Protein AF-A0AAD6IG07-F1 (afdb_monomer_lite)

Radius of gyration: 20.32 Å; chains: 1; bounding box: 44×54×55 Å

pLDDT: mean 75.16, std 21.18, range [27.98, 97.19]

Sequence (148 aa):
MEWESVLRLSPLPESTQLVVGYGEPVRRTEMIKSKMKISSPSGRILVDFGQNLVEHLRLGESKVHVATKPLFAMLKTWNMGSWEAPYGSAKHQTRTYETQFTFHDFRYAQLHGLEGELDLASVEAVVCHADMTRTGEFSCSFPLLNPV

InterPro domains:
  IPR016007 Alpha-L-rhamnosidase [PTHR33307] (2-146)

Organism: Penicillium canescens (NCBI:txid5083)

Structure (mmCIF, N/CA/C/O backbone):
data_AF-A0AAD6IG07-F1
#
_entry.id   AF-A0AAD6IG07-F1
#
loop_
_atom_site.group_PDB
_atom_site.id
_atom_site.type_symbol
_atom_site.label_atom_id
_atom_site.label_alt_id
_atom_site.label_comp_id
_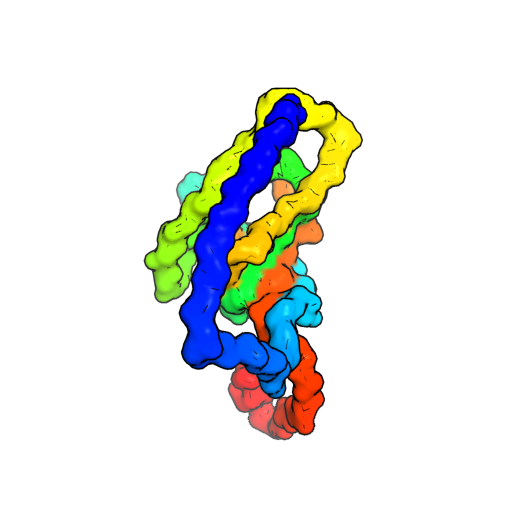atom_site.label_asym_id
_atom_site.label_entity_id
_atom_site.label_seq_id
_atom_site.pdbx_PDB_ins_code
_atom_site.Cartn_x
_atom_site.Cartn_y
_atom_site.Cartn_z
_atom_site.occupancy
_atom_site.B_iso_or_equiv
_atom_site.auth_seq_id
_atom_site.auth_comp_id
_atom_site.auth_asym_id
_atom_site.auth_atom_id
_atom_site.pdbx_PDB_model_num
ATOM 1 N N . MET A 1 1 ? -7.265 25.964 -18.381 1.00 68.44 1 MET A N 1
ATOM 2 C CA . MET A 1 1 ? -5.928 25.359 -18.530 1.00 68.44 1 MET A CA 1
ATOM 3 C C . MET A 1 1 ? -5.794 25.035 -20.002 1.00 68.44 1 MET A C 1
ATOM 5 O O . MET A 1 1 ? -6.636 24.297 -20.501 1.00 68.44 1 MET A O 1
ATOM 9 N N . GLU A 1 2 ? -4.862 25.676 -20.697 1.00 87.56 2 GLU A N 1
ATOM 10 C CA . GLU A 1 2 ? -4.571 25.366 -22.100 1.00 87.56 2 GLU A CA 1
ATOM 11 C C . GLU A 1 2 ? -3.438 24.343 -22.141 1.00 87.56 2 GLU A C 1
ATOM 13 O O . GLU A 1 2 ? -2.534 24.383 -21.308 1.00 87.56 2 GLU A O 1
ATOM 18 N N . TRP A 1 3 ? -3.542 23.374 -23.045 1.00 91.44 3 TRP A N 1
ATOM 19 C CA . TRP A 1 3 ? -2.517 22.352 -23.221 1.00 91.44 3 TRP A CA 1
ATOM 20 C C . TRP A 1 3 ? -1.355 22.917 -24.032 1.00 91.44 3 TRP A C 1
ATOM 22 O O . TRP A 1 3 ? -1.571 23.625 -25.014 1.00 91.44 3 TRP A O 1
ATOM 32 N N . GLU A 1 4 ? -0.134 22.550 -23.656 1.00 94.44 4 GLU A N 1
ATOM 33 C CA . GLU A 1 4 ? 1.078 22.883 -24.403 1.00 94.44 4 GLU A CA 1
ATOM 34 C C . GLU A 1 4 ? 1.569 21.680 -25.218 1.00 94.44 4 GLU A C 1
ATOM 36 O O . GLU A 1 4 ? 1.316 20.519 -24.883 1.00 94.44 4 GLU A O 1
ATOM 41 N N . SER A 1 5 ? 2.290 21.959 -26.304 1.00 95.00 5 SER A N 1
ATOM 42 C CA . SER A 1 5 ? 2.935 20.929 -27.121 1.00 95.00 5 SER A CA 1
ATOM 43 C C . SER A 1 5 ? 4.044 20.218 -26.342 1.00 95.00 5 SER A C 1
ATOM 45 O O . SER A 1 5 ? 4.834 20.848 -25.643 1.00 95.00 5 SER A O 1
ATOM 47 N N . VAL A 1 6 ? 4.152 18.899 -26.511 1.00 95.19 6 VAL A N 1
ATOM 48 C CA . VAL A 1 6 ? 5.204 18.099 -25.866 1.00 95.19 6 VAL A CA 1
ATOM 49 C C . VAL A 1 6 ? 6.563 18.278 -26.547 1.00 95.19 6 VAL A C 1
ATOM 51 O O . VAL A 1 6 ? 6.654 18.434 -27.767 1.00 95.19 6 VAL A O 1
ATOM 54 N N . LEU A 1 7 ? 7.639 18.183 -25.765 1.00 95.75 7 LEU A N 1
ATOM 55 C CA . LEU A 1 7 ? 9.000 18.093 -26.290 1.00 95.75 7 LEU A CA 1
ATOM 56 C C . LEU A 1 7 ? 9.306 16.658 -26.733 1.00 95.75 7 LEU A C 1
ATOM 58 O O . LEU A 1 7 ? 9.041 15.698 -26.010 1.00 95.75 7 LEU A O 1
ATOM 62 N N . ARG A 1 8 ? 9.919 16.510 -27.911 1.00 96.19 8 ARG A N 1
ATOM 63 C CA . ARG A 1 8 ? 10.433 15.221 -28.386 1.00 96.19 8 ARG A CA 1
ATOM 64 C C . ARG A 1 8 ? 11.857 15.017 -27.871 1.00 96.19 8 ARG A C 1
ATOM 66 O O . ARG A 1 8 ? 12.743 15.801 -28.198 1.00 96.19 8 ARG A O 1
ATOM 73 N N . LEU A 1 9 ? 12.076 13.954 -27.101 1.00 95.12 9 LEU A N 1
ATOM 74 C CA . LEU A 1 9 ? 13.414 13.545 -26.665 1.00 95.12 9 LEU A CA 1
ATOM 75 C C . LEU A 1 9 ? 14.193 12.889 -27.817 1.00 95.12 9 LEU A C 1
ATOM 77 O O . LEU A 1 9 ? 13.598 12.302 -28.727 1.00 95.12 9 LEU A O 1
ATOM 81 N N . SER A 1 10 ? 15.524 12.981 -27.768 1.00 95.94 10 SER A N 1
ATOM 82 C CA . SER A 1 10 ? 16.409 12.285 -28.710 1.00 95.94 10 SER A CA 1
ATOM 83 C C . SER A 1 10 ? 16.183 10.765 -28.660 1.00 95.94 10 SER A C 1
ATOM 85 O O . SER A 1 10 ? 15.895 10.237 -27.583 1.00 95.94 10 SER A O 1
ATOM 87 N N . PRO A 1 11 ? 16.321 10.045 -29.791 1.00 93.75 11 PRO A N 1
ATOM 88 C CA . PRO A 1 11 ? 16.240 8.587 -29.798 1.00 93.75 11 PRO A CA 1
ATOM 89 C C . PRO A 1 11 ? 17.262 7.947 -28.848 1.00 93.75 11 PRO A C 1
ATOM 91 O O . PRO A 1 11 ? 18.348 8.489 -28.636 1.00 93.75 11 PRO A O 1
ATOM 94 N N . LEU A 1 12 ? 16.922 6.775 -28.307 1.00 95.12 12 LEU A N 1
ATOM 95 C CA . LEU A 1 12 ? 17.869 5.943 -27.559 1.00 95.12 12 LEU A CA 1
ATOM 96 C C . LEU A 1 12 ? 19.045 5.525 -28.474 1.00 95.12 12 LEU A C 1
ATOM 98 O O . LEU A 1 12 ? 18.843 5.408 -29.685 1.00 95.12 12 LEU A O 1
ATOM 102 N N . PRO A 1 13 ? 20.257 5.282 -27.934 1.00 96.62 13 PRO A N 1
ATOM 103 C CA . PRO A 1 13 ? 21.388 4.773 -28.718 1.00 96.62 13 PRO A CA 1
ATOM 104 C C . PRO A 1 13 ? 21.035 3.493 -29.489 1.00 96.62 13 PRO A C 1
ATOM 106 O O . PRO A 1 13 ? 20.312 2.659 -28.950 1.00 96.62 13 PRO A O 1
ATOM 109 N N . GLU A 1 14 ? 21.601 3.275 -30.684 1.00 94.94 14 GLU A N 1
ATOM 110 C CA . GLU A 1 14 ? 21.361 2.060 -31.497 1.00 94.94 14 GLU A CA 1
ATOM 111 C C . GLU A 1 14 ? 21.733 0.753 -30.775 1.00 94.94 14 GLU A C 1
ATOM 113 O O . GLU A 1 14 ? 21.179 -0.305 -31.060 1.00 94.94 14 GLU A O 1
ATOM 118 N N . SER A 1 15 ? 22.642 0.827 -29.800 1.00 96.44 15 SER A N 1
ATOM 119 C CA . SER A 1 15 ? 23.004 -0.290 -28.923 1.00 96.44 15 SER A CA 1
ATOM 120 C C . SER A 1 15 ? 21.939 -0.628 -27.870 1.00 96.44 15 SER A C 1
ATOM 122 O O . SER A 1 15 ? 22.063 -1.643 -27.186 1.00 96.44 15 SER A O 1
ATOM 124 N N . THR A 1 16 ? 20.903 0.201 -27.709 1.00 96.62 16 THR A N 1
ATOM 125 C CA . THR A 1 16 ? 19.837 -0.015 -26.727 1.00 96.62 16 THR A CA 1
ATOM 126 C C . THR A 1 16 ? 18.863 -1.065 -27.233 1.00 96.62 16 THR A C 1
ATOM 128 O O . THR A 1 16 ? 18.112 -0.836 -28.179 1.00 96.62 16 THR A O 1
ATOM 131 N N . GLN A 1 17 ? 18.827 -2.208 -26.558 1.00 95.50 17 GLN A N 1
ATOM 132 C CA . GLN A 1 17 ? 17.840 -3.245 -26.825 1.00 95.50 17 GLN A CA 1
ATOM 133 C C . GLN A 1 17 ? 16.644 -3.076 -25.891 1.00 95.50 17 GLN A C 1
ATOM 135 O O . GLN A 1 17 ? 16.761 -3.225 -24.675 1.00 95.50 17 GLN A O 1
ATOM 140 N N . LEU A 1 18 ? 15.481 -2.769 -26.464 1.00 94.56 18 LEU A N 1
ATOM 141 C CA . LEU A 1 18 ? 14.216 -2.838 -25.741 1.00 94.56 18 LEU A CA 1
ATOM 142 C C . LEU A 1 18 ? 13.791 -4.301 -25.650 1.00 94.56 18 LEU A C 1
ATOM 144 O O . LEU A 1 18 ? 13.622 -4.970 -26.669 1.00 94.56 18 LEU A O 1
ATOM 148 N N . VAL A 1 19 ? 13.623 -4.787 -24.427 1.00 94.56 19 VAL A N 1
ATOM 149 C CA . VAL A 1 19 ? 13.211 -6.164 -24.147 1.00 94.56 19 VAL A CA 1
ATOM 150 C C . VAL A 1 19 ? 11.844 -6.178 -23.478 1.00 94.56 19 VAL A C 1
ATOM 152 O O . VAL A 1 19 ? 11.453 -5.226 -22.802 1.00 94.56 19 VAL A O 1
ATOM 155 N N . VAL A 1 20 ? 11.112 -7.272 -23.664 1.00 94.81 20 VAL A N 1
ATOM 156 C CA . VAL A 1 20 ? 9.846 -7.504 -22.963 1.00 94.81 20 VAL A CA 1
ATOM 157 C C . VAL A 1 20 ? 10.148 -7.867 -21.506 1.00 94.81 20 VAL A C 1
ATOM 159 O O . VAL A 1 20 ? 11.077 -8.628 -21.233 1.00 94.81 20 VAL A O 1
ATOM 162 N N . GLY A 1 21 ? 9.376 -7.319 -20.564 1.00 88.50 21 GLY A N 1
ATOM 163 C CA . GLY A 1 21 ? 9.475 -7.692 -19.151 1.00 88.50 21 GLY A CA 1
ATOM 164 C C . GLY A 1 21 ? 9.056 -9.150 -18.922 1.00 88.50 21 GLY A C 1
ATOM 165 O O . GLY A 1 21 ? 8.083 -9.608 -19.510 1.00 88.50 21 GLY A O 1
ATOM 166 N N . TYR A 1 22 ? 9.785 -9.876 -18.06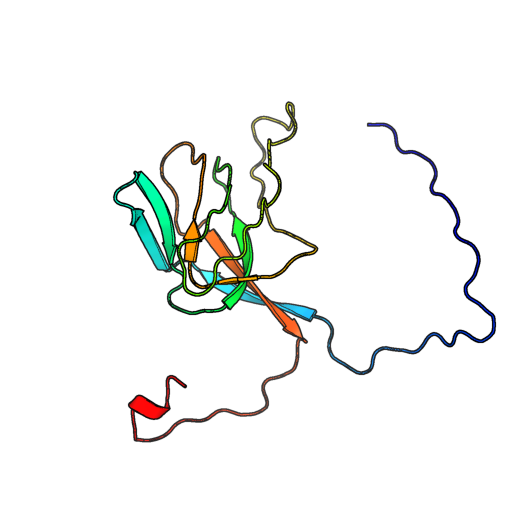9 1.00 87.94 22 TYR A N 1
ATOM 167 C CA . TYR A 1 22 ? 9.599 -11.321 -17.841 1.00 87.94 22 TYR A CA 1
ATOM 168 C C . TYR A 1 22 ? 8.725 -11.665 -16.609 1.00 87.94 22 TYR A C 1
ATOM 170 O O . TYR A 1 22 ? 8.587 -12.827 -16.251 1.00 87.94 22 TYR A O 1
ATOM 178 N N . GLY A 1 23 ? 8.125 -10.683 -15.933 1.00 90.31 23 GLY A N 1
ATOM 179 C CA . GLY A 1 23 ? 7.337 -10.904 -14.713 1.00 90.31 23 GLY A CA 1
ATOM 180 C C . GLY A 1 23 ? 5.959 -10.257 -14.760 1.00 90.31 23 GLY A C 1
ATOM 181 O O . GLY A 1 23 ? 5.704 -9.386 -15.594 1.00 90.31 23 GLY A O 1
ATOM 182 N N . GLU A 1 24 ? 5.094 -10.667 -13.832 1.00 94.38 24 GLU A N 1
ATOM 183 C CA . GLU A 1 24 ? 3.788 -10.037 -13.647 1.00 94.38 24 GLU A CA 1
ATOM 184 C C . GLU A 1 24 ? 3.957 -8.559 -13.264 1.00 94.38 24 GLU A C 1
ATOM 186 O O . GLU 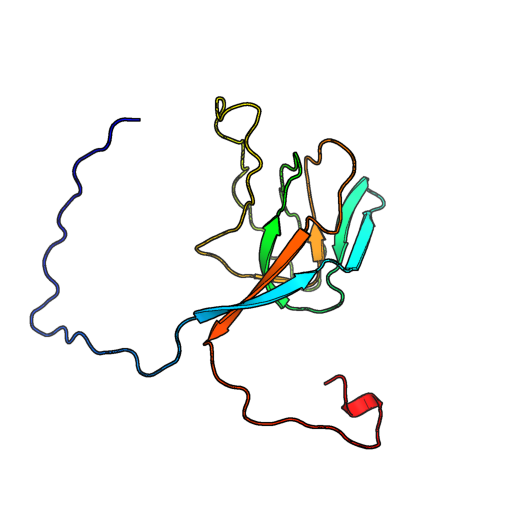A 1 24 ? 4.800 -8.229 -12.418 1.00 94.38 24 GLU A O 1
ATOM 191 N N . PRO A 1 25 ? 3.180 -7.643 -13.867 1.00 93.56 25 PRO A N 1
ATOM 192 C CA . PRO A 1 25 ? 3.2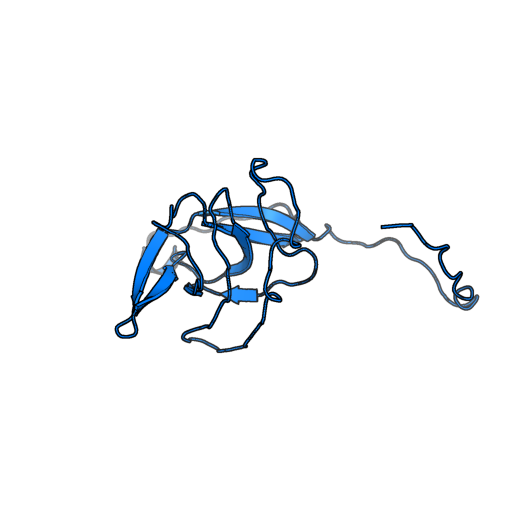37 -6.238 -13.509 1.00 93.56 25 PRO A CA 1
ATOM 193 C C . PRO A 1 25 ? 2.727 -6.030 -12.081 1.00 93.56 25 PRO A C 1
ATOM 195 O O . PRO A 1 25 ? 1.912 -6.798 -11.565 1.00 93.56 25 PRO A O 1
ATOM 198 N N . VAL A 1 26 ? 3.169 -4.940 -11.457 1.00 92.06 26 VAL A N 1
ATOM 199 C CA . VAL A 1 26 ? 2.587 -4.486 -10.192 1.00 92.06 26 VAL A CA 1
ATOM 200 C C . VAL A 1 26 ? 1.149 -4.037 -10.443 1.00 92.06 26 VAL A C 1
ATOM 202 O O . VAL A 1 26 ? 0.890 -3.240 -11.349 1.00 92.06 26 VAL A O 1
ATOM 205 N N . ARG A 1 27 ? 0.212 -4.547 -9.643 1.00 93.06 27 ARG A N 1
ATOM 206 C CA . ARG A 1 27 ? -1.213 -4.193 -9.697 1.00 93.06 27 ARG A CA 1
ATOM 207 C C . ARG A 1 27 ? -1.750 -3.932 -8.306 1.00 93.06 27 ARG A C 1
ATOM 209 O O . ARG A 1 27 ? -1.144 -4.354 -7.336 1.00 93.06 27 ARG A O 1
ATOM 216 N N . ARG A 1 28 ? -2.926 -3.308 -8.233 1.00 92.50 28 ARG A N 1
ATOM 217 C CA . ARG A 1 28 ? -3.735 -3.269 -7.010 1.00 92.50 28 ARG A CA 1
ATOM 218 C C . ARG A 1 28 ? -4.306 -4.666 -6.765 1.00 92.50 28 ARG A C 1
ATOM 220 O O . ARG A 1 28 ? -5.245 -5.055 -7.458 1.00 92.50 28 ARG A O 1
ATOM 227 N N . THR A 1 29 ? -3.715 -5.418 -5.851 1.00 93.00 29 THR A N 1
ATOM 228 C CA . THR A 1 29 ? -4.043 -6.824 -5.592 1.00 93.00 29 THR A CA 1
ATOM 229 C C . THR A 1 29 ? -5.067 -6.991 -4.474 1.00 93.00 29 THR A C 1
ATOM 231 O O . THR A 1 29 ? -5.873 -7.917 -4.524 1.00 93.00 29 THR A O 1
ATOM 234 N N . GLU A 1 30 ? -5.112 -6.076 -3.502 1.00 91.94 30 GLU A N 1
ATOM 235 C CA . GLU A 1 30 ? -6.054 -6.137 -2.378 1.00 91.94 30 GLU A CA 1
ATOM 236 C C . GLU A 1 30 ? -6.418 -4.736 -1.853 1.00 91.94 30 GLU A C 1
ATOM 238 O O . GLU A 1 30 ? -5.683 -3.768 -2.028 1.00 91.94 30 GLU A O 1
ATOM 243 N N . MET A 1 31 ? -7.582 -4.617 -1.210 1.00 92.12 31 MET A N 1
ATOM 244 C CA . MET A 1 31 ? -8.023 -3.410 -0.507 1.00 92.12 31 MET A CA 1
ATOM 245 C C . MET A 1 31 ? -8.217 -3.742 0.973 1.00 92.12 31 MET A C 1
ATOM 247 O O . MET A 1 31 ? -9.151 -4.460 1.334 1.00 92.12 31 MET A O 1
ATOM 251 N N . ILE A 1 32 ? -7.358 -3.204 1.838 1.00 91.06 32 ILE A N 1
ATOM 252 C CA . ILE A 1 32 ? -7.444 -3.415 3.284 1.00 91.06 32 ILE A CA 1
ATOM 253 C C . ILE A 1 32 ? -8.224 -2.267 3.911 1.00 91.06 32 ILE A C 1
ATOM 255 O O . ILE A 1 32 ? -7.788 -1.114 3.911 1.00 91.06 32 ILE A O 1
ATOM 259 N N . LYS A 1 33 ? -9.375 -2.592 4.500 1.00 91.75 33 LYS A N 1
ATOM 260 C CA . LYS A 1 33 ? -10.165 -1.625 5.266 1.00 91.75 33 LYS A CA 1
ATOM 261 C C . LYS A 1 33 ? -9.434 -1.215 6.535 1.00 91.75 33 LYS A C 1
ATOM 263 O O . LYS A 1 33 ? -8.816 -2.046 7.206 1.00 91.75 33 LYS A O 1
ATOM 268 N N . SER A 1 34 ? -9.562 0.056 6.902 1.00 90.88 34 SER A N 1
ATOM 269 C CA . SER A 1 34 ? -9.133 0.493 8.223 1.00 90.88 34 SER A CA 1
ATOM 270 C C . SER A 1 34 ? -9.890 -0.248 9.334 1.00 90.88 34 SER A C 1
ATOM 272 O O . SER A 1 34 ? -11.067 -0.587 9.190 1.00 90.88 34 SER A O 1
ATOM 274 N N . LYS A 1 35 ? -9.209 -0.528 10.453 1.00 92.50 35 LYS A N 1
ATOM 275 C CA . LYS A 1 35 ? -9.793 -1.266 11.586 1.00 92.50 35 LYS A CA 1
ATOM 276 C C . LYS A 1 35 ? -10.176 -0.369 12.746 1.00 92.50 35 LYS A C 1
ATOM 278 O O . LYS A 1 35 ? -11.154 -0.648 13.433 1.00 92.50 35 LYS A O 1
ATOM 283 N N . MET A 1 36 ? -9.387 0.669 13.014 1.00 92.31 36 MET A N 1
ATOM 284 C CA . MET A 1 36 ? -9.577 1.474 14.215 1.00 92.31 36 MET A CA 1
ATOM 285 C C . MET A 1 36 ? -9.140 2.919 14.021 1.00 92.31 36 MET A C 1
ATOM 287 O O . MET A 1 36 ? -8.083 3.194 13.458 1.00 92.31 36 MET A O 1
ATOM 291 N N . LYS A 1 37 ? -9.936 3.835 14.579 1.00 90.62 37 LYS A N 1
ATOM 292 C CA . LYS A 1 37 ? -9.562 5.228 14.817 1.00 90.62 37 LYS A CA 1
ATOM 293 C C . LYS A 1 37 ? -8.949 5.351 16.208 1.00 90.62 37 LYS A C 1
ATOM 295 O O . LYS A 1 37 ? -9.569 4.958 17.192 1.00 90.62 37 LYS A O 1
ATOM 300 N N . ILE A 1 38 ? -7.773 5.954 16.292 1.00 89.94 38 ILE A N 1
ATOM 301 C CA . ILE A 1 38 ? -7.072 6.243 17.541 1.00 89.94 38 ILE A CA 1
ATOM 302 C C . ILE A 1 38 ? -6.912 7.759 17.654 1.00 89.94 38 ILE A C 1
ATOM 304 O O . ILE A 1 38 ? -6.375 8.409 16.757 1.00 89.94 38 ILE A O 1
ATOM 308 N N . SER A 1 39 ? -7.362 8.322 18.772 1.00 88.38 39 SER A N 1
ATOM 309 C CA . SER A 1 39 ? -7.108 9.722 19.118 1.00 88.38 39 SER A CA 1
ATOM 310 C C . SER A 1 39 ? -5.839 9.806 19.961 1.00 88.38 39 SER A C 1
ATOM 312 O O . SER A 1 39 ? -5.759 9.194 21.026 1.00 88.38 39 SER A O 1
ATOM 314 N N . SER A 1 40 ? -4.836 10.552 19.502 1.00 81.31 40 SER A N 1
ATOM 315 C CA . SER A 1 40 ? -3.629 10.789 20.294 1.00 81.31 40 SER A CA 1
ATOM 316 C C . SER A 1 40 ? -3.910 11.766 21.449 1.00 81.31 40 SER A C 1
ATOM 318 O O . SER A 1 40 ? -4.814 12.600 21.341 1.00 81.31 40 SER A O 1
ATOM 320 N N . PRO A 1 41 ? -3.073 11.784 22.505 1.00 84.25 41 PRO A N 1
ATOM 321 C CA . PRO A 1 41 ? -3.150 12.806 23.556 1.00 84.25 41 PRO A CA 1
ATOM 322 C C . PRO A 1 41 ? -3.001 14.250 23.045 1.00 84.25 41 PRO A C 1
ATOM 324 O O . PRO A 1 41 ? -3.413 15.189 23.712 1.00 84.25 41 PRO A O 1
ATOM 327 N N . SER A 1 42 ? -2.417 14.436 21.856 1.00 81.00 42 SER A N 1
ATOM 328 C CA . SER A 1 42 ? -2.283 15.737 21.185 1.00 81.00 42 SER A CA 1
ATOM 329 C C . SER A 1 42 ? -3.445 16.063 20.236 1.00 81.00 42 SER A C 1
ATOM 331 O O . SER A 1 42 ? -3.331 16.992 19.439 1.00 81.00 42 SER A O 1
ATOM 333 N N . GLY A 1 43 ? -4.539 15.295 20.276 1.00 81.00 43 GLY A N 1
ATOM 334 C CA . GLY A 1 43 ? -5.724 15.503 19.437 1.00 81.00 43 GLY A CA 1
ATOM 335 C C . GLY A 1 43 ? -5.557 15.069 17.977 1.00 81.00 43 GLY A C 1
ATOM 336 O O . GLY A 1 43 ? -6.388 15.404 17.139 1.00 81.00 43 GLY A O 1
ATOM 337 N N . ARG A 1 44 ? -4.489 14.332 17.644 1.00 79.69 44 ARG A N 1
ATOM 338 C CA . ARG A 1 44 ? -4.257 13.818 16.284 1.00 79.69 44 ARG A CA 1
ATOM 339 C C . ARG A 1 44 ? -5.087 12.566 16.054 1.00 79.69 44 ARG A C 1
ATOM 341 O O . ARG A 1 44 ? -5.260 11.766 16.971 1.00 79.69 44 ARG A O 1
ATOM 348 N N . ILE A 1 45 ? -5.528 12.369 14.817 1.00 81.12 45 ILE A N 1
ATOM 349 C CA . ILE A 1 45 ? -6.281 11.181 14.419 1.00 81.12 45 ILE A CA 1
ATOM 350 C C . ILE A 1 45 ? -5.342 10.221 13.700 1.00 81.12 45 ILE A C 1
ATOM 352 O O . ILE A 1 45 ? -4.715 10.582 12.707 1.00 81.12 45 ILE A O 1
ATOM 356 N N . LEU A 1 46 ? -5.247 9.007 14.224 1.00 85.81 46 LEU A N 1
ATOM 357 C CA . LEU A 1 46 ? -4.520 7.883 13.653 1.00 85.81 46 LEU A CA 1
ATOM 358 C C . LEU A 1 46 ? -5.524 6.816 13.217 1.00 85.81 46 LEU A C 1
ATOM 360 O O . LEU A 1 46 ? -6.532 6.589 13.884 1.00 85.81 46 LEU A O 1
ATOM 364 N N . VAL A 1 47 ? -5.227 6.152 12.113 1.00 87.19 47 VAL A N 1
ATOM 365 C CA . VAL A 1 47 ? -5.982 5.031 11.568 1.00 87.19 47 VAL A CA 1
ATOM 366 C C . VAL A 1 47 ? -5.080 3.803 11.610 1.00 87.19 47 VAL A C 1
ATOM 368 O O . VAL A 1 47 ? -4.000 3.839 11.030 1.00 87.19 47 VAL A O 1
ATOM 371 N N . ASP A 1 48 ? -5.496 2.752 12.317 1.00 89.62 48 ASP A N 1
ATOM 372 C CA . ASP A 1 48 ? -4.802 1.457 12.392 1.00 89.62 48 ASP A CA 1
ATOM 373 C C . ASP A 1 48 ? -5.433 0.464 11.408 1.00 89.62 48 ASP A C 1
ATOM 375 O O . ASP A 1 48 ? -6.653 0.267 11.411 1.00 89.62 48 ASP A O 1
ATOM 379 N N . PHE A 1 49 ? -4.602 -0.193 10.602 1.00 88.44 49 PHE A N 1
ATOM 380 C CA . PHE A 1 49 ? -5.004 -1.257 9.675 1.00 88.44 49 PHE A CA 1
ATOM 381 C C . PHE A 1 49 ? -4.849 -2.664 10.281 1.00 88.44 49 PHE A C 1
ATOM 383 O O . PHE A 1 49 ? -5.287 -3.662 9.712 1.00 88.44 49 PHE A O 1
ATOM 390 N N . GLY A 1 50 ? -4.268 -2.763 11.479 1.00 87.81 50 GLY A N 1
ATOM 391 C CA . GLY A 1 50 ? -4.099 -3.994 12.250 1.00 87.81 50 GLY A CA 1
ATOM 392 C C . GLY A 1 50 ? -2.950 -4.888 11.788 1.00 87.81 50 GLY A C 1
ATOM 393 O O . GLY A 1 50 ? -2.672 -5.881 12.453 1.00 87.81 50 GLY A O 1
ATOM 394 N N . GLN A 1 51 ? -2.285 -4.536 10.690 1.00 82.62 51 GLN A N 1
ATOM 395 C CA . GLN A 1 51 ? -1.106 -5.206 10.151 1.00 82.62 51 GLN A CA 1
ATOM 396 C C . GLN A 1 51 ? -0.210 -4.190 9.438 1.00 82.62 51 GLN A C 1
ATOM 398 O O . GLN A 1 51 ? -0.673 -3.108 9.081 1.00 82.62 51 GLN A O 1
ATOM 403 N N . ASN A 1 52 ? 1.068 -4.524 9.279 1.00 81.81 52 ASN A N 1
ATOM 404 C CA . ASN A 1 52 ? 2.008 -3.721 8.502 1.00 81.81 52 ASN A CA 1
ATOM 405 C C . ASN A 1 52 ? 1.827 -4.022 7.003 1.00 81.81 52 ASN A C 1
ATOM 407 O O . ASN A 1 52 ? 1.644 -5.185 6.649 1.00 81.81 52 ASN A O 1
ATOM 411 N N . LEU A 1 53 ? 1.834 -2.995 6.153 1.00 80.38 53 LEU A N 1
ATOM 412 C CA . LEU A 1 53 ? 1.465 -3.049 4.731 1.00 80.38 53 LEU A CA 1
ATOM 413 C C . LEU A 1 53 ? 2.456 -2.216 3.904 1.00 80.38 53 LEU A C 1
ATOM 415 O O . LEU A 1 53 ? 2.774 -1.118 4.335 1.00 80.38 53 LEU A O 1
ATOM 419 N N . VAL A 1 54 ? 2.889 -2.656 2.715 1.00 70.62 54 VAL A N 1
ATOM 420 C CA . VAL A 1 54 ? 3.823 -1.905 1.836 1.00 70.62 54 VAL A CA 1
ATOM 421 C C . VAL A 1 54 ? 3.100 -1.163 0.707 1.00 70.62 54 VAL A C 1
ATOM 423 O O . VAL A 1 54 ? 3.232 -1.525 -0.448 1.00 70.62 54 VAL A O 1
ATOM 426 N N . GLU A 1 55 ? 2.323 -0.127 1.020 1.00 76.81 55 GLU A N 1
ATOM 427 C CA . GLU A 1 55 ? 1.212 0.347 0.190 1.00 76.81 55 GLU A CA 1
ATOM 428 C C . GLU A 1 55 ? 0.966 1.859 0.175 1.00 76.81 55 GLU A C 1
ATOM 430 O O . GLU A 1 55 ? 1.739 2.653 0.713 1.00 76.81 55 GLU A O 1
ATOM 435 N N . HIS A 1 56 ? -0.143 2.294 -0.426 1.00 78.56 56 HIS A N 1
ATOM 436 C CA . HIS A 1 56 ? -0.643 3.663 -0.292 1.00 78.56 56 HIS A CA 1
ATOM 437 C C . HIS A 1 56 ? -2.112 3.726 0.126 1.00 78.56 56 HIS A C 1
ATOM 439 O O . HIS A 1 56 ? -2.838 2.735 0.120 1.00 78.56 56 HIS A O 1
ATOM 445 N N . LEU A 1 57 ? -2.553 4.921 0.524 1.00 79.62 57 LEU A N 1
ATOM 446 C CA . LEU A 1 57 ? -3.915 5.156 0.993 1.00 79.62 57 LEU A CA 1
ATOM 447 C C . LEU A 1 57 ? -4.852 5.501 -0.158 1.00 79.62 57 LEU A C 1
ATOM 449 O O . LEU A 1 57 ? -4.527 6.321 -1.021 1.00 79.62 57 LEU A O 1
ATOM 453 N N . ARG A 1 58 ? -6.056 4.942 -0.086 1.00 81.19 58 ARG A N 1
ATOM 454 C CA . ARG A 1 58 ? -7.229 5.385 -0.825 1.00 81.19 58 ARG A CA 1
ATOM 455 C C . ARG A 1 58 ? -8.220 6.001 0.150 1.00 81.19 58 ARG A C 1
ATOM 457 O O . ARG A 1 58 ? -8.588 5.402 1.159 1.00 81.19 58 ARG A O 1
ATOM 464 N N . LEU A 1 59 ? -8.654 7.208 -0.173 1.00 75.62 59 LEU A N 1
ATOM 465 C CA . LEU A 1 59 ? -9.605 7.973 0.618 1.00 75.62 59 LEU A CA 1
ATOM 466 C C . LEU A 1 59 ? -10.900 8.098 -0.174 1.00 75.62 59 LEU A C 1
ATOM 468 O O . LEU A 1 59 ? -10.889 8.524 -1.330 1.00 75.62 59 LEU A O 1
ATOM 472 N N . GLY A 1 60 ? -11.995 7.675 0.443 1.00 67.38 60 GLY A N 1
ATOM 473 C CA . GLY A 1 60 ? -13.353 7.797 -0.059 1.00 67.38 60 GLY A CA 1
ATOM 474 C C . GLY A 1 60 ? -13.934 9.192 0.161 1.00 67.38 60 GLY A C 1
ATOM 475 O O . GLY A 1 60 ? -13.224 10.160 0.420 1.00 67.38 60 GLY A O 1
ATOM 476 N N . GLU A 1 61 ? -15.251 9.283 0.022 1.00 61.09 61 GLU A N 1
ATOM 477 C CA . GLU A 1 61 ? -16.018 10.526 0.047 1.00 61.09 61 GLU A CA 1
ATOM 478 C C . GLU A 1 61 ? -16.008 11.190 1.430 1.00 61.09 61 GLU A C 1
ATOM 480 O O . GLU A 1 61 ? -16.920 11.026 2.234 1.00 61.09 61 GLU A O 1
ATOM 485 N N . SER A 1 62 ? -14.979 11.970 1.729 1.00 50.31 62 SER A N 1
ATOM 486 C CA . SER A 1 62 ? -14.966 12.800 2.925 1.00 50.31 62 SER A CA 1
ATOM 487 C C . SER A 1 62 ? -14.161 14.076 2.666 1.00 50.31 62 SER A C 1
ATOM 489 O O . SER A 1 62 ? -13.205 14.092 1.889 1.00 50.31 62 SER A O 1
ATOM 491 N N . LYS A 1 63 ? -14.591 15.196 3.265 1.00 47.62 63 LYS A N 1
ATOM 492 C CA . LYS A 1 63 ? -13.884 16.487 3.212 1.00 47.62 63 LYS A CA 1
ATOM 493 C C . LYS A 1 63 ? -12.637 16.412 4.084 1.00 47.62 63 LYS A C 1
ATOM 495 O O . LYS A 1 63 ? -12.573 16.956 5.184 1.00 47.62 63 LYS A O 1
ATOM 500 N N . VAL A 1 64 ? -11.678 15.629 3.629 1.00 46.78 64 VAL A N 1
ATOM 501 C CA . VAL A 1 64 ? -10.498 15.301 4.405 1.00 46.78 64 VAL A CA 1
ATOM 502 C C . VAL A 1 64 ? -9.318 15.848 3.656 1.00 46.78 64 VAL A C 1
ATOM 504 O O . VAL A 1 64 ? -8.890 15.301 2.642 1.00 46.78 64 VAL A O 1
ATOM 507 N N . HIS A 1 65 ? -8.760 16.928 4.184 1.00 45.38 65 HIS A N 1
ATOM 508 C CA . HIS A 1 65 ? -7.350 17.137 3.950 1.00 45.38 65 HIS A CA 1
ATOM 509 C C . HIS A 1 65 ? -6.627 15.997 4.674 1.00 45.38 65 HIS A C 1
ATOM 511 O O . HIS A 1 65 ? -6.951 15.648 5.811 1.00 45.38 65 HIS A O 1
ATOM 517 N N . VAL A 1 66 ? -5.713 15.334 3.977 1.00 45.22 66 VAL A N 1
ATOM 518 C CA . VAL A 1 66 ? -4.818 14.346 4.571 1.00 45.22 66 VAL A CA 1
ATOM 519 C C . VAL A 1 66 ? -3.422 14.902 4.441 1.00 45.22 66 VAL A C 1
ATOM 521 O O . VAL A 1 66 ? -2.770 14.760 3.416 1.00 45.22 66 VAL A O 1
ATOM 524 N N . ALA A 1 67 ? -2.947 15.539 5.503 1.00 41.88 67 ALA A N 1
ATOM 525 C CA . ALA A 1 67 ? -1.538 15.400 5.820 1.00 41.88 67 ALA A CA 1
ATOM 526 C C . ALA A 1 67 ? -1.381 14.105 6.632 1.00 41.88 67 ALA A C 1
ATOM 528 O O . ALA A 1 67 ? -2.189 13.816 7.516 1.00 41.88 67 ALA A O 1
ATOM 529 N N . THR A 1 68 ? -0.329 13.339 6.362 1.00 42.06 68 THR A N 1
ATOM 530 C CA . THR A 1 68 ? 0.101 12.216 7.198 1.00 42.06 68 THR A CA 1
ATOM 531 C C . THR A 1 68 ? 1.352 12.630 7.968 1.00 42.06 68 THR A C 1
ATOM 533 O O . THR A 1 68 ? 2.300 13.191 7.426 1.00 42.06 68 THR A O 1
ATOM 536 N N . LYS A 1 69 ? 1.354 12.422 9.287 1.00 38.41 69 LYS A N 1
ATOM 537 C CA . LYS A 1 69 ? 2.566 12.486 10.121 1.00 38.41 69 LYS A CA 1
ATOM 538 C C . LYS A 1 69 ? 2.688 11.154 10.857 1.00 38.41 69 LYS A C 1
ATOM 540 O O . LYS A 1 69 ? 1.759 10.814 11.571 1.00 38.41 69 LYS A O 1
ATOM 545 N N . PRO A 1 70 ? 3.766 10.380 10.702 1.00 45.88 70 PRO A N 1
ATOM 546 C CA . PRO A 1 70 ? 3.803 9.057 11.302 1.00 45.88 70 PRO A CA 1
ATOM 547 C C . PRO A 1 70 ? 4.148 9.116 12.799 1.00 45.88 70 PRO A C 1
ATOM 549 O O . PRO A 1 70 ? 4.779 10.064 13.276 1.00 45.88 70 PRO A O 1
ATOM 552 N N . LEU A 1 71 ? 3.737 8.079 13.533 1.00 38.47 71 LEU A N 1
ATOM 553 C CA . LEU A 1 71 ? 4.174 7.783 14.898 1.00 38.47 71 LEU A CA 1
ATOM 554 C C . LEU A 1 71 ? 4.591 6.292 14.951 1.00 38.47 71 LEU A C 1
ATOM 556 O O . LEU A 1 71 ? 3.745 5.429 15.125 1.00 38.47 71 LEU A O 1
ATOM 560 N N . PHE A 1 72 ? 5.886 6.064 14.666 1.00 45.62 72 PHE A N 1
ATOM 561 C CA . PHE A 1 72 ? 6.788 4.883 14.738 1.00 45.62 72 PHE A CA 1
ATOM 562 C C . PHE A 1 72 ? 6.222 3.440 14.736 1.00 45.62 72 PHE A C 1
ATOM 564 O O . PHE A 1 72 ? 5.407 3.076 15.572 1.00 45.62 72 PHE A O 1
ATOM 571 N N . ALA A 1 73 ? 6.731 2.549 13.865 1.00 27.98 73 ALA A N 1
ATOM 572 C CA . ALA A 1 73 ? 8.017 1.859 14.103 1.00 27.98 73 ALA A CA 1
ATOM 573 C C . ALA A 1 73 ? 9.205 2.152 13.146 1.00 27.98 73 ALA A C 1
ATOM 575 O O . ALA A 1 73 ? 10.322 1.764 13.465 1.00 27.98 73 ALA A O 1
ATOM 576 N N . MET A 1 74 ? 9.053 2.948 12.084 1.00 31.25 74 MET A N 1
ATOM 577 C CA . MET A 1 74 ? 10.171 3.626 11.395 1.00 31.25 74 MET A CA 1
ATOM 578 C C . MET A 1 74 ? 9.629 4.893 10.718 1.00 31.25 74 MET A C 1
ATOM 580 O O . MET A 1 74 ? 8.845 4.812 9.778 1.00 31.25 74 MET A O 1
ATOM 584 N N . LEU A 1 75 ? 9.980 6.085 11.217 1.00 37.31 75 LEU A N 1
ATOM 585 C CA . LEU A 1 75 ? 9.498 7.347 10.639 1.00 37.31 75 LEU A CA 1
ATOM 586 C C . LEU A 1 75 ? 10.242 7.674 9.342 1.00 37.31 75 LEU A C 1
ATOM 588 O O . LEU A 1 75 ? 11.407 8.066 9.376 1.00 37.31 75 LEU A O 1
ATOM 592 N N . LYS A 1 76 ? 9.537 7.635 8.212 1.00 35.56 76 LYS A N 1
ATOM 593 C CA . LYS A 1 76 ? 9.848 8.484 7.057 1.00 35.56 76 LYS A CA 1
ATOM 594 C C . LYS A 1 76 ? 8.702 9.472 6.862 1.00 35.56 76 LYS A C 1
ATOM 596 O O . LYS A 1 76 ? 7.538 9.093 6.814 1.00 35.56 76 LYS A O 1
ATOM 601 N N . THR A 1 77 ? 9.032 10.757 6.820 1.00 36.09 77 THR A N 1
ATOM 602 C CA . THR A 1 77 ? 8.094 11.846 6.536 1.00 36.09 77 THR A CA 1
ATOM 603 C C . THR A 1 77 ? 7.714 11.823 5.063 1.00 36.09 77 THR A C 1
ATOM 605 O O . THR A 1 77 ? 8.615 11.852 4.226 1.00 36.09 77 THR A O 1
ATOM 608 N N . TRP A 1 78 ? 6.422 11.867 4.737 1.00 40.28 78 TRP A N 1
ATOM 609 C CA . TRP A 1 78 ? 6.015 12.268 3.396 1.00 40.28 78 TRP A CA 1
ATOM 610 C C . TRP A 1 78 ? 4.879 13.274 3.442 1.00 40.28 78 TRP A C 1
ATOM 612 O O . TRP A 1 78 ? 3.852 13.069 4.083 1.00 40.28 78 TRP A O 1
ATOM 622 N N . ASN A 1 79 ? 5.095 14.382 2.746 1.00 38.44 79 ASN A N 1
ATOM 623 C CA . ASN A 1 79 ? 4.029 15.279 2.367 1.00 38.44 79 ASN A CA 1
ATOM 624 C C . ASN A 1 79 ? 3.405 14.621 1.133 1.00 38.44 79 ASN A C 1
ATOM 626 O O . ASN A 1 79 ? 3.942 14.746 0.033 1.00 38.44 79 ASN A O 1
ATOM 630 N N . MET A 1 80 ? 2.324 13.854 1.309 1.00 40.50 80 MET A N 1
ATOM 631 C CA . MET A 1 80 ? 1.385 13.633 0.207 1.00 40.50 80 MET A CA 1
ATOM 632 C C . MET A 1 80 ? 0.863 15.026 -0.101 1.00 40.50 80 MET A C 1
ATOM 634 O O . MET A 1 80 ? -0.026 15.479 0.613 1.00 40.50 80 MET A O 1
ATOM 638 N N . GLY A 1 81 ? 1.581 15.747 -0.979 1.00 36.62 81 GLY A N 1
ATOM 639 C CA . GLY A 1 81 ? 1.560 17.206 -1.062 1.00 36.62 81 GLY A CA 1
ATOM 640 C C . GLY A 1 81 ? 0.151 17.709 -0.850 1.00 36.62 81 GLY A C 1
ATOM 641 O O . GLY A 1 81 ? -0.747 17.156 -1.475 1.00 36.62 81 GLY A O 1
ATOM 642 N N . SER A 1 82 ? -0.023 18.648 0.087 1.00 35.25 82 SER A N 1
ATOM 643 C CA . SER A 1 82 ? -1.320 19.205 0.471 1.00 35.25 82 SER A CA 1
ATOM 644 C C . SER A 1 82 ? -2.267 19.182 -0.718 1.00 35.25 82 SER A C 1
ATOM 646 O O . SER A 1 82 ? -2.109 19.975 -1.649 1.00 35.25 82 SER A O 1
ATOM 648 N N . TRP A 1 83 ? -3.218 18.245 -0.723 1.00 35.88 83 TRP A N 1
ATOM 649 C CA . TRP A 1 83 ? -4.335 18.364 -1.636 1.00 35.88 83 TRP A CA 1
ATOM 650 C C . TRP A 1 83 ? -5.192 19.481 -1.060 1.00 35.88 83 TRP A C 1
ATOM 652 O O . TRP A 1 83 ? -6.134 19.274 -0.295 1.00 35.88 83 TRP A O 1
ATOM 662 N N . GLU A 1 84 ? -4.800 20.709 -1.370 1.00 35.03 84 GLU A N 1
ATOM 663 C CA . GLU A 1 84 ? -5.790 21.730 -1.606 1.00 35.03 84 GLU A CA 1
ATOM 664 C C . GLU A 1 84 ? -6.496 21.258 -2.868 1.00 35.03 84 GLU A C 1
ATOM 666 O O . GLU A 1 84 ? -5.902 21.229 -3.949 1.00 35.03 84 GLU A O 1
ATOM 671 N N . ALA A 1 85 ? -7.744 20.801 -2.726 1.00 35.53 85 ALA A N 1
ATOM 672 C CA . ALA A 1 85 ? -8.607 20.686 -3.887 1.00 35.53 85 ALA A CA 1
ATOM 673 C C . ALA A 1 85 ? -8.443 22.001 -4.656 1.00 35.53 85 ALA A C 1
ATOM 675 O O . ALA A 1 85 ? -8.626 23.050 -4.029 1.00 35.53 85 ALA A O 1
ATOM 676 N N . PRO A 1 86 ? -8.024 21.983 -5.938 1.00 32.19 86 PRO A N 1
ATOM 677 C CA . PRO A 1 86 ? -7.761 23.212 -6.662 1.00 32.19 86 PRO A CA 1
ATOM 678 C C . PRO A 1 86 ? -8.966 24.122 -6.467 1.00 32.19 86 PRO A C 1
ATOM 680 O O . PRO A 1 86 ? -10.107 23.695 -6.702 1.00 32.19 86 PRO A O 1
ATOM 683 N N . TYR A 1 87 ? -8.696 25.313 -5.923 1.00 31.02 87 TYR A N 1
ATOM 684 C CA . TYR A 1 87 ? -9.682 26.343 -5.624 1.00 31.02 87 TYR A CA 1
ATOM 685 C C . TYR A 1 87 ? -10.554 26.502 -6.879 1.00 31.02 87 TYR A C 1
ATOM 687 O O . TYR A 1 87 ? -10.080 26.964 -7.914 1.00 31.02 87 TYR A O 1
ATOM 695 N N . GLY A 1 88 ? -11.797 26.012 -6.826 1.00 37.66 88 GLY A N 1
ATOM 696 C CA . GLY A 1 88 ? -12.723 26.023 -7.967 1.00 37.66 88 GLY A CA 1
ATOM 697 C C . GLY A 1 88 ? -13.114 24.671 -8.581 1.00 37.66 88 GLY A C 1
ATOM 698 O O . GLY A 1 88 ? -13.842 24.665 -9.572 1.00 37.66 88 GLY A O 1
ATOM 699 N N . SER A 1 89 ? -12.721 23.521 -8.023 1.00 35.81 89 SER A N 1
ATOM 700 C CA . SER A 1 89 ? -13.340 22.243 -8.417 1.00 35.81 89 SER A CA 1
ATOM 701 C C . SER A 1 89 ? -14.762 22.132 -7.841 1.00 35.81 89 SER A C 1
ATOM 703 O O . SER A 1 89 ? -14.990 22.316 -6.649 1.00 35.81 89 SER A O 1
ATOM 705 N N . ALA A 1 90 ? -15.731 21.931 -8.737 1.00 36.19 90 ALA A N 1
ATOM 706 C CA . ALA A 1 90 ? -17.173 21.989 -8.512 1.00 36.19 90 ALA A CA 1
ATOM 707 C C . ALA A 1 90 ? -17.636 21.434 -7.151 1.00 36.19 90 ALA A C 1
ATOM 709 O O . ALA A 1 90 ? -17.351 20.291 -6.804 1.00 36.19 90 ALA A O 1
ATOM 710 N N . LYS A 1 91 ? -18.438 22.233 -6.435 1.00 38.09 91 LYS A N 1
ATOM 711 C CA . LYS A 1 91 ? -18.997 21.997 -5.088 1.00 38.09 91 LYS A CA 1
ATOM 712 C C . LYS A 1 91 ? -19.765 20.674 -4.858 1.00 38.09 91 LYS A C 1
ATOM 714 O O . LYS A 1 91 ? -20.305 20.511 -3.772 1.00 38.09 91 LYS A O 1
ATOM 719 N N . HIS A 1 92 ? -19.849 19.742 -5.809 1.00 37.88 92 HIS A N 1
ATOM 7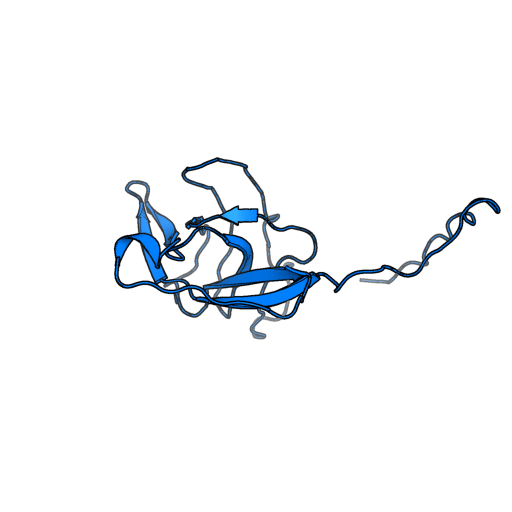20 C CA . HIS A 1 92 ? -20.793 18.617 -5.732 1.00 37.88 92 HIS A CA 1
ATOM 721 C C . HIS A 1 92 ? -20.363 17.300 -6.400 1.00 37.88 92 HIS A C 1
ATOM 723 O O . HIS A 1 92 ? -21.224 16.466 -6.657 1.00 37.88 92 HIS A O 1
ATOM 729 N N . GLN A 1 93 ? -19.078 17.062 -6.680 1.00 41.91 93 GLN A N 1
ATOM 730 C CA . GLN A 1 93 ? -18.654 15.730 -7.137 1.00 41.91 93 GLN A CA 1
ATOM 731 C C . GLN A 1 93 ? -17.712 15.091 -6.133 1.00 41.91 93 GLN A C 1
ATOM 733 O O . GLN A 1 93 ? -16.596 15.556 -5.904 1.00 41.91 93 GLN A O 1
ATOM 738 N N . THR A 1 94 ? -18.210 14.023 -5.529 1.00 51.00 94 THR A N 1
ATOM 739 C CA . THR A 1 94 ? -17.464 13.122 -4.677 1.00 51.00 94 THR A CA 1
ATOM 740 C C . THR A 1 94 ? -16.280 12.542 -5.440 1.00 51.00 94 THR A C 1
ATOM 742 O O . THR A 1 94 ? -16.408 12.061 -6.566 1.00 51.00 94 THR A O 1
ATOM 745 N N . ARG A 1 95 ? -15.082 12.665 -4.866 1.00 59.88 95 ARG A N 1
ATOM 746 C CA . ARG A 1 95 ? -13.847 12.189 -5.489 1.00 59.88 95 ARG A CA 1
ATOM 747 C C . ARG A 1 95 ? -13.090 11.325 -4.507 1.00 59.88 95 ARG A C 1
ATOM 749 O O . ARG A 1 95 ? -12.767 11.764 -3.411 1.00 59.88 95 ARG A O 1
ATOM 756 N N . THR A 1 96 ? -12.793 10.109 -4.943 1.00 69.69 96 THR A N 1
ATOM 757 C CA . THR A 1 96 ? -11.785 9.266 -4.315 1.00 69.69 96 THR A CA 1
ATOM 758 C C . THR A 1 96 ? -10.401 9.850 -4.590 1.00 69.69 96 THR A C 1
ATOM 760 O O . THR A 1 96 ? -10.116 10.237 -5.725 1.00 69.69 96 THR A O 1
ATOM 763 N N . TYR A 1 97 ? -9.537 9.870 -3.579 1.00 73.44 97 TYR A N 1
ATOM 764 C CA . TYR A 1 97 ? -8.130 10.234 -3.729 1.00 73.44 97 TYR A CA 1
ATOM 765 C C . TYR A 1 97 ? -7.215 9.035 -3.467 1.00 73.44 97 TYR A C 1
ATOM 767 O O . TYR A 1 97 ? -7.443 8.271 -2.532 1.00 73.44 97 TYR A O 1
ATOM 775 N N . GLU A 1 98 ? -6.180 8.886 -4.291 1.00 78.19 98 GLU A N 1
ATOM 776 C CA . GLU A 1 98 ? -5.186 7.816 -4.212 1.00 78.19 98 GLU A CA 1
ATOM 777 C C . GLU A 1 98 ? -3.872 8.287 -4.859 1.00 78.19 98 GLU A C 1
ATOM 779 O O . GLU A 1 98 ? -3.898 9.001 -5.867 1.00 78.19 98 GLU A O 1
ATOM 784 N N . THR A 1 99 ? -2.716 7.899 -4.314 1.00 71.62 99 THR A N 1
ATOM 785 C CA . THR A 1 99 ? -1.418 8.207 -4.935 1.00 71.62 99 THR A CA 1
ATOM 786 C C . THR A 1 99 ? -1.102 7.246 -6.075 1.00 71.62 99 THR A C 1
ATOM 788 O O . THR A 1 99 ? -1.413 6.066 -5.996 1.00 71.62 99 THR A O 1
ATOM 791 N N . GLN A 1 100 ? -0.443 7.738 -7.129 1.00 73.81 100 GLN A N 1
ATOM 792 C CA . GLN A 1 100 ? -0.126 6.922 -8.312 1.00 73.81 100 GLN A CA 1
ATOM 793 C C . GLN A 1 100 ? 1.345 6.495 -8.411 1.00 73.81 100 GLN A C 1
ATOM 795 O O . GLN A 1 100 ? 1.644 5.508 -9.072 1.00 73.81 100 GLN A O 1
ATOM 800 N N . PHE A 1 101 ? 2.267 7.228 -7.776 1.00 78.12 101 PHE A N 1
ATOM 801 C CA . PHE A 1 101 ? 3.712 7.078 -8.012 1.00 78.12 101 PHE A CA 1
ATOM 802 C C . PHE A 1 101 ? 4.533 6.912 -6.723 1.00 78.12 101 PHE A C 1
ATOM 804 O O . PHE A 1 101 ? 5.720 7.226 -6.700 1.00 78.12 101 PHE A O 1
ATOM 811 N N . THR A 1 102 ? 3.906 6.458 -5.633 1.00 73.88 102 THR A N 1
ATOM 812 C CA . THR A 1 102 ? 4.579 6.176 -4.356 1.00 73.88 102 THR A CA 1
ATOM 813 C C . THR A 1 102 ? 3.872 5.051 -3.604 1.00 73.88 102 THR A C 1
ATOM 815 O O . THR A 1 102 ? 2.656 4.923 -3.710 1.00 73.88 102 THR A O 1
ATOM 818 N N . PHE A 1 103 ? 4.639 4.284 -2.832 1.00 76.50 103 PHE A N 1
ATOM 819 C CA . PHE A 1 103 ? 4.189 3.242 -1.906 1.00 76.50 103 PHE A CA 1
ATOM 820 C C . PHE A 1 103 ? 5.012 3.331 -0.611 1.00 76.50 103 PHE A C 1
ATOM 822 O O . PHE A 1 103 ? 6.120 3.883 -0.596 1.00 76.50 103 PHE A O 1
ATOM 829 N N . HIS A 1 104 ? 4.471 2.824 0.492 1.00 74.94 104 HIS A N 1
ATOM 830 C CA . HIS A 1 104 ? 4.996 3.036 1.837 1.00 74.94 104 HIS A CA 1
ATOM 831 C C . HIS A 1 104 ? 4.786 1.817 2.719 1.00 74.94 104 HIS A C 1
ATOM 833 O O . HIS A 1 104 ? 3.695 1.283 2.770 1.00 74.94 104 HIS A O 1
ATOM 839 N N . ASP A 1 105 ? 5.782 1.451 3.516 1.00 77.75 105 ASP A N 1
ATOM 840 C CA . ASP A 1 105 ? 5.561 0.478 4.582 1.00 77.75 105 ASP A CA 1
ATOM 841 C C . ASP A 1 105 ? 4.906 1.148 5.807 1.00 77.75 105 ASP A C 1
ATOM 843 O O . ASP A 1 105 ? 5.517 2.021 6.436 1.00 77.75 105 ASP A O 1
ATOM 847 N N . PHE A 1 106 ? 3.650 0.809 6.112 1.00 79.62 106 PHE A N 1
ATOM 848 C CA . PHE A 1 106 ? 2.905 1.345 7.246 1.00 79.62 106 PHE A CA 1
ATOM 849 C C . PHE A 1 106 ? 1.847 0.385 7.805 1.00 79.62 106 PHE A C 1
ATOM 851 O O . PHE A 1 106 ? 1.161 -0.342 7.095 1.00 79.62 106 PHE A O 1
ATOM 858 N N . ARG A 1 107 ? 1.623 0.494 9.117 1.00 84.50 107 ARG A N 1
ATOM 859 C CA . ARG A 1 107 ? 0.421 -0.010 9.803 1.00 84.50 107 ARG A CA 1
ATOM 860 C C . ARG A 1 107 ? -0.552 1.101 10.197 1.00 84.50 107 ARG A C 1
ATOM 862 O O . ARG A 1 107 ? -1.747 0.858 10.348 1.00 84.50 107 ARG A O 1
ATOM 869 N N . TYR A 1 108 ? -0.033 2.310 10.399 1.00 84.38 108 TYR A N 1
ATOM 870 C CA . TYR A 1 108 ? -0.794 3.448 10.897 1.00 84.38 108 TYR A CA 1
ATOM 871 C C . TYR A 1 108 ? -0.733 4.615 9.917 1.00 84.38 108 TYR A C 1
ATOM 873 O O . TYR A 1 108 ? 0.352 5.007 9.490 1.00 84.38 108 TYR A O 1
ATOM 881 N N . ALA A 1 109 ? -1.882 5.225 9.637 1.00 79.88 109 ALA A N 1
ATOM 882 C CA . ALA A 1 109 ? -1.982 6.471 8.887 1.00 79.88 109 ALA A CA 1
ATOM 883 C C . ALA A 1 109 ? -2.502 7.585 9.793 1.00 79.88 109 ALA A C 1
ATOM 885 O O . ALA A 1 109 ? -3.587 7.483 10.354 1.00 79.88 109 ALA A O 1
ATOM 886 N N . GLN A 1 110 ? -1.746 8.668 9.943 1.00 78.44 110 GLN A N 1
ATOM 887 C CA . GLN A 1 110 ? -2.266 9.855 10.617 1.00 78.44 110 GLN A CA 1
ATOM 888 C C . GLN A 1 110 ? -3.013 10.726 9.612 1.00 78.44 110 GLN A C 1
ATOM 890 O O . GLN A 1 110 ? -2.512 10.927 8.517 1.00 78.44 110 GLN A O 1
ATOM 895 N N . LEU A 1 111 ? -4.164 11.273 9.979 1.00 74.44 111 LEU A N 1
ATOM 896 C CA . LEU A 1 111 ? -4.937 12.186 9.135 1.00 74.44 111 LEU A CA 1
ATOM 897 C C . LEU A 1 111 ? -4.925 13.600 9.742 1.00 74.44 111 LEU A C 1
ATOM 899 O O . LEU A 1 111 ? -4.883 13.756 10.966 1.00 74.44 111 LEU A O 1
ATOM 903 N N . HIS A 1 112 ? -4.960 14.637 8.900 1.00 68.38 112 HIS A N 1
ATOM 904 C CA . HIS A 1 112 ? -4.836 16.048 9.306 1.00 68.38 112 HIS A CA 1
ATOM 905 C C . HIS A 1 112 ? -5.687 16.966 8.437 1.00 68.38 112 HIS A C 1
ATOM 907 O O . HIS A 1 112 ? -5.402 17.071 7.254 1.00 68.38 112 HIS A O 1
ATOM 913 N N . GLY A 1 113 ? -6.584 17.747 9.040 1.00 65.50 113 GLY A N 1
ATOM 914 C CA . GLY A 1 113 ? -7.493 18.639 8.303 1.00 65.50 113 GLY A CA 1
ATOM 915 C C . GLY A 1 113 ? -8.793 17.941 7.885 1.00 65.50 113 GLY A C 1
ATOM 916 O O . GLY A 1 113 ? -9.358 18.211 6.831 1.00 65.50 113 GLY A O 1
ATOM 917 N N . LEU A 1 114 ? -9.247 17.025 8.741 1.00 66.12 114 LEU A N 1
ATOM 918 C CA . LEU A 1 114 ? -10.577 16.430 8.708 1.00 66.12 114 LEU A CA 1
ATOM 919 C C . LEU A 1 114 ? -11.635 17.498 9.017 1.00 66.12 114 LEU A C 1
ATOM 921 O O . LEU A 1 114 ? -11.651 18.038 10.124 1.00 66.12 114 LEU A O 1
ATOM 925 N N . GLU A 1 115 ? -12.534 17.774 8.072 1.00 64.38 115 GLU A N 1
ATOM 926 C CA . GLU A 1 115 ? -13.762 18.520 8.348 1.00 64.38 115 GLU A CA 1
ATOM 927 C C . GLU A 1 115 ? -14.881 17.536 8.723 1.00 64.38 115 GLU A C 1
ATOM 929 O O . GLU A 1 115 ? -15.415 16.831 7.868 1.00 64.38 115 GLU A O 1
ATOM 934 N N . GLY A 1 116 ? -15.255 17.495 10.005 1.00 69.50 116 GLY A N 1
ATOM 935 C CA . GLY A 1 116 ? -16.330 16.631 10.508 1.00 69.50 116 GLY A CA 1
ATOM 936 C C . GLY A 1 116 ? -15.859 15.260 11.004 1.00 69.50 116 GLY A C 1
ATOM 937 O O . GLY A 1 116 ? -14.688 15.063 11.340 1.00 69.50 116 GLY A O 1
ATOM 938 N N . GLU A 1 117 ? -16.799 14.320 11.124 1.00 76.50 117 GLU A N 1
ATOM 939 C CA . GLU A 1 117 ? -16.486 12.962 11.570 1.00 76.50 117 GLU A CA 1
ATOM 940 C C . GLU A 1 117 ? -15.809 12.147 10.463 1.00 76.50 117 GLU A C 1
ATOM 942 O O . GLU A 1 117 ? -16.187 12.203 9.295 1.00 76.50 117 GLU A O 1
ATOM 947 N N . LEU A 1 118 ? -14.793 11.374 10.853 1.00 77.62 118 LEU A N 1
ATOM 948 C CA . LEU A 1 118 ? -14.131 10.425 9.968 1.00 77.62 118 LEU A CA 1
ATOM 949 C C . LEU A 1 118 ? -14.988 9.164 9.850 1.00 77.62 118 LEU A C 1
ATOM 951 O O . LEU A 1 118 ? -15.107 8.427 10.832 1.00 77.62 118 LEU A O 1
ATOM 955 N N . ASP A 1 119 ? -15.480 8.880 8.650 1.00 83.69 119 ASP A N 1
ATOM 956 C CA . ASP A 1 119 ? -15.944 7.541 8.308 1.00 83.69 119 ASP A CA 1
ATOM 957 C C . ASP A 1 119 ? -14.732 6.627 8.075 1.00 83.69 119 ASP A C 1
ATOM 959 O O . ASP A 1 119 ? -13.964 6.799 7.130 1.00 83.69 119 ASP A O 1
ATOM 963 N N . LEU A 1 120 ? -14.536 5.642 8.951 1.00 85.31 120 LEU A N 1
ATOM 964 C CA . LEU A 1 120 ? -13.455 4.666 8.800 1.00 85.31 120 LEU A CA 1
ATOM 965 C C . LEU A 1 120 ? -13.612 3.825 7.526 1.00 85.31 120 LEU A C 1
ATOM 967 O O . LEU A 1 120 ? -12.610 3.433 6.926 1.00 85.31 120 LEU A O 1
ATOM 971 N N . ALA A 1 121 ? -14.845 3.589 7.065 1.00 86.19 121 ALA A N 1
ATOM 972 C CA . ALA A 1 121 ? -15.080 2.870 5.818 1.00 86.19 121 ALA A CA 1
ATOM 973 C C . ALA A 1 121 ? -14.596 3.659 4.591 1.00 86.19 121 ALA A C 1
ATOM 975 O O . ALA A 1 121 ? -14.353 3.059 3.546 1.00 86.19 121 ALA A O 1
ATOM 976 N N . SER A 1 122 ? -14.387 4.975 4.723 1.00 81.06 122 SER A N 1
ATOM 977 C CA . SER A 1 122 ? -13.816 5.816 3.674 1.00 81.06 122 SER A CA 1
ATOM 978 C C . SER A 1 122 ? -12.282 5.832 3.679 1.00 81.06 122 SER A C 1
ATOM 980 O O . SER A 1 122 ? -11.698 6.659 2.985 1.00 81.06 122 SER A O 1
ATOM 982 N N . VAL A 1 123 ? -11.604 5.003 4.478 1.00 84.31 123 VAL A N 1
ATOM 983 C CA . VAL A 1 123 ? -10.135 4.938 4.519 1.00 84.31 123 VAL A CA 1
ATOM 984 C C . VAL A 1 123 ? -9.678 3.503 4.314 1.00 84.31 123 VAL A C 1
ATOM 986 O O . VAL A 1 123 ? -9.907 2.626 5.151 1.00 84.31 123 VAL A O 1
ATOM 989 N N . GLU A 1 124 ? -8.987 3.286 3.203 1.00 88.25 124 GLU A N 1
ATOM 990 C CA . GLU A 1 124 ? -8.493 1.980 2.788 1.00 88.25 124 GLU A CA 1
ATOM 991 C C . GLU A 1 124 ? -6.998 2.067 2.458 1.00 88.25 124 GLU A C 1
ATOM 993 O O . GLU A 1 124 ? -6.507 3.098 1.993 1.00 88.25 124 GLU A O 1
ATOM 998 N N . ALA A 1 125 ? -6.268 0.982 2.691 1.00 87.62 125 ALA A N 1
ATOM 999 C CA . ALA A 1 125 ? -4.930 0.785 2.151 1.00 87.62 125 ALA A CA 1
ATOM 1000 C C . ALA A 1 125 ? -5.036 -0.068 0.880 1.00 87.62 125 ALA A C 1
ATOM 1002 O O . ALA A 1 125 ? -5.771 -1.057 0.853 1.00 87.62 125 ALA A O 1
ATOM 1003 N N . VAL A 1 126 ? -4.332 0.336 -0.174 1.00 89.88 126 VAL A N 1
ATOM 1004 C CA . VAL A 1 126 ? -4.362 -0.304 -1.494 1.00 89.88 126 VAL A CA 1
ATOM 1005 C C . VAL A 1 126 ? -3.120 -1.159 -1.656 1.00 89.88 126 VAL A C 1
ATOM 1007 O O . VAL A 1 126 ? -2.044 -0.611 -1.870 1.00 89.88 126 VAL A O 1
ATOM 1010 N N . VAL A 1 127 ? -3.283 -2.477 -1.593 1.00 89.19 127 VAL A N 1
ATOM 1011 C CA . VAL A 1 127 ? -2.183 -3.432 -1.711 1.00 89.19 127 VAL A CA 1
ATOM 1012 C C . VAL A 1 127 ? -1.690 -3.537 -3.150 1.00 89.19 127 VAL A C 1
ATOM 1014 O O . VAL A 1 127 ? -2.505 -3.717 -4.050 1.00 89.19 127 VAL A O 1
ATOM 1017 N N . CYS A 1 128 ? -0.387 -3.410 -3.373 1.00 89.00 128 CYS A N 1
ATOM 1018 C CA . CYS A 1 128 ? 0.281 -3.252 -4.649 1.00 89.00 128 CYS A CA 1
ATOM 1019 C C . CYS A 1 128 ? 1.571 -4.071 -4.681 1.00 89.00 128 CYS A C 1
ATOM 1021 O O . CYS A 1 128 ? 2.650 -3.617 -4.302 1.00 89.00 128 CYS A O 1
ATOM 1023 N N . HIS A 1 129 ? 1.487 -5.268 -5.245 1.00 90.19 129 HIS A N 1
ATOM 1024 C CA . HIS A 1 129 ? 2.655 -6.086 -5.555 1.00 90.19 129 HIS A CA 1
ATOM 1025 C C . HIS A 1 129 ? 2.536 -6.676 -6.962 1.00 90.19 129 HIS A C 1
ATOM 1027 O O . HIS A 1 129 ? 1.529 -6.486 -7.649 1.00 90.19 129 HIS A O 1
ATOM 1033 N N . ALA A 1 130 ? 3.588 -7.360 -7.424 1.00 92.69 130 ALA A N 1
ATOM 1034 C CA . ALA A 1 130 ? 3.515 -8.142 -8.656 1.00 92.69 130 ALA A CA 1
ATOM 1035 C C . ALA A 1 130 ? 2.347 -9.132 -8.553 1.00 92.69 130 ALA A C 1
ATOM 1037 O O . ALA A 1 130 ? 2.260 -9.855 -7.557 1.00 92.69 130 ALA A O 1
ATOM 1038 N N . ASP A 1 131 ? 1.466 -9.155 -9.552 1.00 94.25 131 ASP A N 1
ATOM 1039 C CA . ASP A 1 131 ? 0.216 -9.934 -9.545 1.00 94.25 131 ASP A CA 1
ATOM 1040 C C . ASP A 1 131 ? 0.451 -11.433 -9.803 1.00 94.25 131 ASP A C 1
ATOM 1042 O O . ASP A 1 131 ? -0.087 -12.048 -10.720 1.00 94.25 131 ASP A O 1
ATOM 1046 N N . MET A 1 132 ? 1.349 -12.022 -9.018 1.00 93.69 132 MET A N 1
ATOM 1047 C CA . MET A 1 132 ? 1.683 -13.433 -9.097 1.00 93.69 132 MET A CA 1
ATOM 1048 C C . MET A 1 132 ? 0.579 -14.267 -8.457 1.00 93.69 132 MET A C 1
ATOM 1050 O O . MET A 1 132 ? 0.097 -13.973 -7.363 1.00 93.69 132 MET A O 1
ATOM 1054 N N . THR A 1 133 ? 0.238 -15.380 -9.102 1.00 92.94 133 THR A N 1
ATOM 1055 C CA . THR A 1 133 ? -0.672 -16.365 -8.514 1.00 92.94 133 THR A CA 1
ATOM 1056 C C . THR A 1 133 ? -0.028 -17.003 -7.283 1.00 92.94 133 THR A C 1
ATOM 1058 O O . THR A 1 133 ? 1.091 -17.513 -7.354 1.00 92.94 133 THR A O 1
ATOM 1061 N N . ARG A 1 134 ? -0.739 -17.017 -6.150 1.00 92.62 134 ARG A N 1
ATOM 1062 C CA . ARG A 1 134 ? -0.309 -17.747 -4.950 1.00 92.62 134 ARG A CA 1
ATOM 1063 C C . ARG A 1 134 ? -0.256 -19.247 -5.248 1.00 92.62 134 ARG A C 1
ATOM 1065 O O . ARG A 1 134 ? -1.247 -19.827 -5.677 1.00 92.62 134 ARG A O 1
ATOM 1072 N N . THR A 1 135 ? 0.884 -19.882 -4.989 1.00 96.75 135 THR A N 1
ATOM 1073 C CA . THR A 1 135 ? 1.118 -21.299 -5.328 1.00 96.75 135 THR A CA 1
ATOM 1074 C C . THR A 1 135 ? 1.110 -22.244 -4.129 1.00 96.75 135 THR A C 1
ATOM 1076 O O . THR A 1 135 ? 1.222 -23.455 -4.309 1.00 96.75 135 THR A O 1
ATOM 1079 N N . GLY A 1 136 ? 0.977 -21.725 -2.908 1.00 94.88 136 GLY A N 1
ATOM 1080 C CA . GLY A 1 136 ? 1.031 -22.546 -1.707 1.00 94.88 136 GLY A CA 1
ATOM 1081 C C . GLY A 1 136 ? 0.379 -21.903 -0.493 1.00 94.88 136 GLY A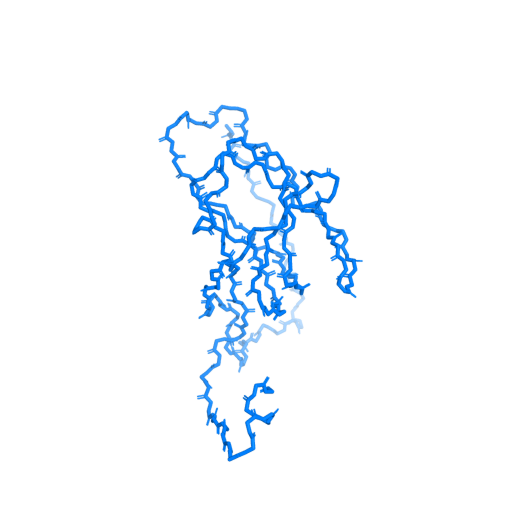 C 1
ATOM 1082 O O . GLY A 1 136 ? 0.287 -20.678 -0.362 1.00 94.88 136 GLY A O 1
ATOM 1083 N N . GLU A 1 137 ? -0.046 -22.771 0.414 1.00 94.38 137 GLU A N 1
ATOM 1084 C CA . GLU A 1 137 ? -0.619 -22.437 1.708 1.00 94.38 137 GLU A CA 1
ATOM 1085 C C . GLU A 1 137 ? 0.065 -23.274 2.788 1.00 94.38 137 GLU A C 1
ATOM 1087 O O . GLU A 1 137 ? 0.558 -24.373 2.526 1.00 94.38 137 GLU A O 1
ATOM 1092 N N . PHE A 1 138 ? 0.102 -22.745 4.006 1.00 93.50 138 PHE A N 1
ATOM 1093 C CA . PHE A 1 138 ? 0.670 -23.421 5.162 1.00 93.50 138 PHE A CA 1
ATOM 1094 C C . PHE A 1 138 ? -0.304 -23.320 6.335 1.00 93.50 138 PHE A C 1
ATOM 1096 O O . PHE A 1 138 ? -0.888 -22.266 6.576 1.00 93.50 138 PHE A O 1
ATOM 1103 N N . SER A 1 139 ? -0.473 -24.423 7.062 1.00 95.56 139 SER A N 1
ATOM 1104 C CA . SER A 1 139 ? -1.167 -24.456 8.349 1.00 95.56 139 SER A CA 1
ATOM 1105 C C . SER A 1 139 ? -0.657 -25.631 9.182 1.00 95.56 139 SER A C 1
ATOM 1107 O O . SER A 1 139 ? -0.239 -26.656 8.638 1.00 95.56 139 SER A O 1
ATOM 1109 N N . CYS A 1 140 ? -0.671 -25.499 10.507 1.00 96.25 140 CYS A N 1
ATOM 1110 C CA . CYS A 1 140 ? -0.308 -26.580 11.416 1.00 96.25 140 CYS A CA 1
ATOM 1111 C C . CYS A 1 140 ? -1.092 -26.525 12.737 1.00 96.25 140 CYS A C 1
ATOM 1113 O O . CYS A 1 140 ? -1.810 -25.569 13.041 1.00 96.25 140 CYS A O 1
ATOM 1115 N N . SER A 1 141 ? -0.943 -27.575 13.547 1.00 97.19 141 SER A N 1
ATOM 1116 C CA . SER A 1 141 ? -1.622 -27.725 14.839 1.00 97.19 141 SER A CA 1
ATOM 1117 C C . SER A 1 141 ? -1.071 -26.830 15.952 1.00 97.19 141 SER A C 1
ATOM 1119 O O . SER A 1 141 ? -1.595 -26.870 17.061 1.00 97.19 141 SER A O 1
ATOM 1121 N N . PHE A 1 142 ? -0.012 -26.057 15.697 1.00 96.00 142 PHE A N 1
ATOM 1122 C CA . PHE A 1 142 ? 0.577 -25.125 16.656 1.00 96.00 142 PHE A CA 1
ATOM 1123 C C . PHE A 1 142 ? 0.083 -23.709 16.334 1.00 96.00 142 PHE A C 1
ATOM 1125 O O . PHE A 1 142 ? 0.631 -23.078 15.430 1.00 96.00 142 PHE A O 1
ATOM 1132 N N . PRO A 1 143 ? -0.922 -23.168 17.056 1.00 91.88 143 PRO A N 1
ATOM 1133 C CA . PRO A 1 143 ? -1.605 -21.939 16.647 1.00 91.88 143 PRO A CA 1
ATOM 1134 C C . PRO A 1 143 ? -0.689 -20.722 16.515 1.00 91.88 143 PRO A C 1
ATOM 1136 O O . PRO A 1 143 ? -0.983 -19.835 15.729 1.00 91.88 143 PRO A O 1
ATOM 1139 N N . LEU A 1 144 ? 0.431 -20.693 17.245 1.00 92.62 144 LEU A N 1
ATOM 1140 C CA . LEU A 1 144 ? 1.424 -19.618 17.175 1.00 92.62 144 LEU A CA 1
ATOM 1141 C C . LEU A 1 144 ? 2.236 -19.600 15.867 1.00 92.62 144 LEU A C 1
ATOM 1143 O O . LEU A 1 144 ? 2.869 -18.590 15.588 1.00 92.62 144 LEU A O 1
ATOM 1147 N N . LEU A 1 145 ? 2.226 -20.680 15.075 1.00 90.38 145 LEU A N 1
ATOM 1148 C CA . LEU A 1 145 ? 2.941 -20.772 13.792 1.00 90.38 145 LEU A CA 1
ATOM 1149 C C . LEU A 1 145 ? 2.063 -20.451 12.572 1.00 90.38 145 LEU A C 1
ATOM 1151 O O . LEU A 1 145 ? 2.586 -20.301 11.475 1.00 90.38 145 LEU A O 1
ATOM 1155 N N . ASN A 1 146 ? 0.745 -20.357 12.749 1.00 90.12 146 ASN A N 1
ATOM 1156 C CA . ASN A 1 146 ? -0.188 -19.999 11.680 1.00 90.12 146 ASN A CA 1
ATOM 1157 C C . ASN A 1 146 ? -0.268 -18.487 11.355 1.00 90.12 146 ASN A C 1
ATOM 1159 O O . ASN A 1 146 ? -0.569 -18.180 10.207 1.00 90.12 146 ASN A O 1
ATOM 1163 N N . PRO A 1 147 ? -0.042 -17.534 12.290 1.00 76.81 147 PRO A N 1
ATOM 1164 C CA . PRO A 1 147 ? -0.080 -16.098 11.996 1.00 76.81 147 PRO A CA 1
ATOM 1165 C C . PRO A 1 147 ? 1.268 -15.535 11.503 1.00 76.81 147 PRO A C 1
ATOM 1167 O O . PRO A 1 147 ? 1.503 -14.337 11.660 1.00 76.81 147 PRO A O 1
ATOM 1170 N N . VAL A 1 148 ? 2.156 -16.389 10.978 1.00 56.12 148 VAL A N 1
ATOM 1171 C CA . VAL A 1 148 ? 3.459 -15.996 10.409 1.00 56.12 148 VAL A CA 1
ATOM 1172 C C . VAL A 1 148 ? 3.303 -15.626 8.941 1.00 56.12 148 VAL A C 1
ATOM 1174 O O . VAL A 1 148 ? 2.623 -16.390 8.220 1.00 56.12 148 VAL A O 1
#

Secondary structure (DSSP, 8-state):
-PPPPPPPPPPPPTT-------SPPEEEEEEEEP-EEEE-TTS-EEEEEEEEEEEEEEE-SS-B-------SSS------------TTS-TT----EE-SS--EEEEEEEE--B-S---GGGEEEEEEEE-PPP------S-GGGTT-

Foldseek 3Di:
DDDDDDDDDDDDPPPDDDDDDPFFAKDQPDKQFFDDWDQDPVRWTKTFSPDKAFFWKKFWFFQFFFDWFDDDPDDDHDCPPGPPVPVDDDPDDTDIDIDDPDTHTDRMTITDRGDDDDDSRRMITGHIDRPDDDDDDDDDPPVVVRVD